Protein AF-A0A968E6I4-F1 (afdb_monomer_lite)

Structure (mmCIF, N/CA/C/O backbone):
data_AF-A0A968E6I4-F1
#
_entry.id   AF-A0A968E6I4-F1
#
loop_
_atom_site.group_PDB
_atom_site.id
_atom_site.type_symbol
_atom_site.label_atom_id
_atom_site.label_alt_id
_atom_site.label_comp_id
_atom_site.label_asym_id
_atom_site.label_entity_id
_atom_site.label_seq_id
_atom_site.pdbx_PDB_ins_code
_atom_site.Cartn_x
_atom_site.Cartn_y
_atom_site.Cartn_z
_atom_site.occupancy
_atom_site.B_iso_or_equiv
_atom_site.auth_seq_id
_atom_site.auth_comp_id
_atom_site.auth_asym_id
_atom_site.auth_atom_id
_atom_site.pdbx_PDB_model_num
ATOM 1 N N . GLY A 1 1 ? -4.848 -1.284 13.110 1.00 90.38 1 GLY A N 1
ATOM 2 C CA . GLY A 1 1 ? -3.591 -0.754 12.551 1.00 90.38 1 GLY A CA 1
ATOM 3 C C . GLY A 1 1 ? -2.456 -0.989 13.524 1.00 90.38 1 GLY A C 1
ATOM 4 O O . GLY A 1 1 ? -2.712 -1.086 14.717 1.00 90.38 1 GLY A O 1
ATOM 5 N N . PHE A 1 2 ? -1.225 -1.080 13.033 1.00 96.38 2 PHE A N 1
ATOM 6 C CA . PHE A 1 2 ? -0.028 -1.265 13.858 1.00 96.38 2 PHE A CA 1
ATOM 7 C C . PHE A 1 2 ? 0.785 0.030 13.879 1.00 96.38 2 PHE A C 1
ATOM 9 O O . PHE A 1 2 ? 0.913 0.689 12.847 1.00 96.38 2 PHE A O 1
ATOM 16 N N . SER A 1 3 ? 1.314 0.410 15.041 1.00 97.00 3 SER A N 1
ATOM 17 C CA . SER A 1 3 ? 2.328 1.464 15.109 1.00 97.00 3 SER A CA 1
ATOM 18 C C . SER A 1 3 ? 3.647 0.970 14.502 1.00 97.00 3 SER A C 1
ATOM 20 O O . SER A 1 3 ? 4.012 -0.191 14.659 1.00 97.00 3 SER A O 1
ATOM 22 N N . VAL A 1 4 ? 4.383 1.878 13.856 1.00 97.25 4 VAL A N 1
ATOM 23 C CA . VAL A 1 4 ? 5.742 1.640 13.330 1.00 97.25 4 VAL A CA 1
ATOM 24 C C . VAL A 1 4 ? 6.844 2.268 14.197 1.00 97.25 4 VAL A C 1
ATOM 26 O O . VAL A 1 4 ? 8.002 2.288 13.795 1.00 97.25 4 VAL A O 1
ATOM 29 N N . ARG A 1 5 ? 6.498 2.837 15.362 1.00 97.88 5 ARG A N 1
ATOM 30 C CA . ARG A 1 5 ? 7.443 3.516 16.281 1.00 97.88 5 ARG A CA 1
ATOM 31 C C . ARG A 1 5 ? 7.412 2.952 17.702 1.00 97.88 5 ARG A C 1
ATOM 33 O O . ARG A 1 5 ? 8.434 2.886 18.366 1.00 97.88 5 ARG A O 1
ATOM 40 N N . GLU A 1 6 ? 6.235 2.535 18.141 1.00 97.69 6 GLU A N 1
ATOM 41 C CA . GLU A 1 6 ? 5.945 1.908 19.433 1.00 97.69 6 GLU A CA 1
ATOM 42 C C . GLU A 1 6 ? 5.293 0.528 19.245 1.00 97.69 6 GLU A C 1
ATOM 44 O O . GLU A 1 6 ? 4.608 0.294 18.245 1.00 97.69 6 GLU A O 1
ATOM 49 N N . ASN A 1 7 ? 5.408 -0.350 20.245 1.00 97.19 7 ASN A N 1
ATOM 50 C CA . ASN A 1 7 ? 4.764 -1.669 20.264 1.00 97.19 7 ASN A CA 1
ATOM 51 C C . ASN A 1 7 ? 3.275 -1.563 20.633 1.00 97.19 7 ASN A C 1
ATOM 53 O O . ASN A 1 7 ? 2.849 -1.990 21.706 1.00 97.19 7 ASN A O 1
ATOM 57 N N . ARG A 1 8 ? 2.479 -0.955 19.748 1.00 98.00 8 ARG A N 1
ATOM 58 C CA . ARG A 1 8 ? 1.064 -0.659 19.997 1.00 98.00 8 ARG A CA 1
ATOM 59 C C . ARG A 1 8 ? 0.165 -1.081 18.839 1.00 98.00 8 ARG A C 1
ATOM 61 O O . ARG A 1 8 ? 0.421 -0.760 17.677 1.00 98.00 8 ARG A O 1
ATOM 68 N N . LEU A 1 9 ? -0.938 -1.742 19.189 1.00 97.62 9 LEU A N 1
ATOM 69 C CA . LEU A 1 9 ? -2.048 -2.049 18.290 1.00 97.62 9 LEU A CA 1
ATOM 70 C C . LEU A 1 9 ? -3.140 -0.975 18.416 1.00 97.62 9 LEU A C 1
ATOM 72 O O . LEU A 1 9 ? -3.563 -0.633 19.520 1.00 97.62 9 LEU A O 1
ATOM 76 N N . TYR A 1 10 ? -3.632 -0.485 17.281 1.00 97.75 10 TYR A N 1
ATOM 77 C CA . TYR A 1 10 ? -4.782 0.413 17.198 1.00 97.75 10 TYR A CA 1
ATOM 78 C C . TYR A 1 10 ? -6.012 -0.319 16.671 1.00 97.75 10 TYR A C 1
ATOM 80 O O . TYR A 1 10 ? -5.983 -0.895 15.579 1.00 97.75 10 TYR A O 1
ATOM 88 N N . ILE A 1 11 ? -7.114 -0.219 17.410 1.00 97.81 11 ILE A N 1
ATOM 89 C CA . ILE A 1 11 ? -8.444 -0.655 16.984 1.00 97.81 11 ILE A CA 1
ATOM 90 C C . ILE A 1 11 ? -9.281 0.604 16.768 1.00 97.81 11 ILE A C 1
ATOM 92 O O . ILE A 1 11 ? -9.545 1.342 17.715 1.00 97.81 11 ILE A O 1
ATOM 96 N N . TYR A 1 12 ? -9.690 0.852 15.525 1.00 96.62 12 TYR A N 1
ATOM 97 C CA . TYR A 1 12 ? -10.544 1.984 15.173 1.00 96.62 12 TYR A CA 1
ATOM 98 C C . TYR A 1 12 ? -11.981 1.497 15.004 1.00 96.62 12 TYR A C 1
ATOM 100 O O . TYR A 1 12 ? -12.228 0.531 14.287 1.00 96.62 12 TYR A O 1
ATOM 108 N N . ARG A 1 13 ? -12.929 2.165 15.667 1.00 97.44 13 ARG A N 1
ATOM 109 C CA . ARG A 1 13 ? -14.369 1.950 15.484 1.00 97.44 13 ARG A CA 1
ATOM 110 C C . ARG A 1 13 ? -14.968 3.217 14.896 1.00 97.44 13 ARG A C 1
ATOM 112 O O . ARG A 1 13 ? -14.722 4.305 15.409 1.00 97.44 13 ARG A O 1
ATOM 119 N N . PHE A 1 14 ? -15.745 3.077 13.835 1.00 96.44 14 PHE A N 1
ATOM 120 C CA . PHE A 1 14 ? -16.329 4.195 13.103 1.00 96.44 14 PHE A CA 1
ATOM 121 C C . PHE A 1 14 ? -17.692 3.801 12.536 1.00 96.44 14 PHE A C 1
ATOM 123 O O . PHE A 1 14 ? -17.970 2.622 12.334 1.00 96.44 14 PHE A O 1
ATOM 130 N N . LYS A 1 15 ? -18.543 4.799 12.281 1.00 98.12 15 LYS A N 1
ATOM 131 C CA . LYS A 1 15 ? -19.818 4.611 11.565 1.00 98.12 15 LYS A CA 1
ATOM 132 C C . LYS A 1 15 ? -19.630 4.648 10.047 1.00 98.12 15 LYS A C 1
ATOM 134 O O . LYS A 1 15 ? -20.390 4.036 9.310 1.00 98.12 15 LYS A O 1
ATOM 139 N N . THR A 1 16 ? -18.611 5.371 9.591 1.00 97.50 16 THR A N 1
ATOM 140 C CA . THR A 1 16 ? -18.265 5.555 8.180 1.00 97.50 16 THR A CA 1
ATOM 141 C C . THR A 1 16 ? -16.753 5.717 8.077 1.00 97.50 16 THR A C 1
ATOM 143 O O . THR A 1 16 ? -16.142 6.324 8.958 1.00 97.50 16 THR A O 1
ATOM 146 N N . CYS A 1 17 ? -16.148 5.169 7.024 1.00 95.69 17 CYS A N 1
ATOM 147 C CA . CYS A 1 17 ? -14.716 5.263 6.752 1.00 95.69 17 CYS A CA 1
ATOM 148 C C . CYS A 1 17 ? -14.489 5.580 5.273 1.00 95.69 17 CYS A C 1
ATOM 150 O O . CYS A 1 17 ? -15.241 5.122 4.417 1.00 95.69 17 CYS A O 1
ATOM 152 N N . LEU A 1 18 ? -13.450 6.365 4.998 1.00 97.31 18 LEU A N 1
ATOM 153 C CA . LEU A 1 18 ? -12.974 6.677 3.658 1.00 97.31 18 LEU A CA 1
ATOM 154 C C . LEU A 1 18 ? -11.606 6.021 3.457 1.00 97.31 18 LEU A C 1
ATOM 156 O O . LEU A 1 18 ? -10.694 6.228 4.260 1.00 97.31 18 LEU A O 1
ATOM 160 N N . LEU A 1 19 ? -11.450 5.276 2.365 1.00 97.19 19 LEU A N 1
ATOM 161 C CA . LEU A 1 19 ? -10.166 4.706 1.967 1.00 97.19 19 LEU A CA 1
ATOM 162 C C . LEU A 1 19 ? -9.453 5.676 1.017 1.00 97.19 19 LEU A C 1
ATOM 164 O O . LEU A 1 19 ? -9.846 5.832 -0.134 1.00 97.19 19 LEU A O 1
ATOM 168 N N . ALA A 1 20 ? -8.405 6.333 1.513 1.00 97.69 20 ALA A N 1
ATOM 169 C CA . ALA A 1 20 ? -7.625 7.333 0.779 1.00 97.69 20 ALA A CA 1
ATOM 170 C C . ALA A 1 20 ? -6.113 7.052 0.876 1.00 97.69 20 ALA A C 1
ATOM 172 O O . ALA A 1 20 ? -5.321 7.934 1.199 1.00 97.69 20 ALA A O 1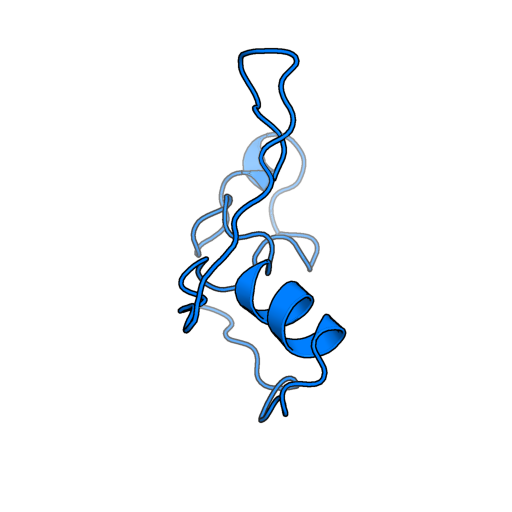
ATOM 173 N N . ALA A 1 21 ? -5.707 5.802 0.630 1.00 97.50 21 ALA A N 1
ATOM 174 C CA . ALA A 1 21 ? -4.318 5.344 0.764 1.00 97.50 21 ALA A CA 1
ATOM 175 C C . ALA A 1 21 ? -3.550 5.295 -0.576 1.00 97.50 21 ALA A C 1
ATOM 177 O O . ALA A 1 21 ? -2.528 4.622 -0.682 1.00 97.50 21 ALA A O 1
ATOM 178 N N . GLY A 1 22 ? -4.038 5.999 -1.604 1.00 98.00 22 GLY A N 1
ATOM 179 C CA . GLY A 1 22 ? -3.421 6.040 -2.932 1.00 98.00 22 GLY A CA 1
ATOM 180 C C . GLY A 1 22 ? -3.620 4.757 -3.750 1.00 98.00 22 GLY A C 1
ATOM 181 O O . GLY A 1 22 ? -4.498 3.945 -3.449 1.00 98.00 22 GLY A O 1
ATOM 182 N N . GLY A 1 23 ? -2.816 4.620 -4.812 1.00 98.00 23 GLY A N 1
ATOM 183 C CA . GLY A 1 23 ? -2.823 3.474 -5.730 1.00 98.00 23 GLY A CA 1
ATOM 184 C C . GLY A 1 23 ? -1.857 2.351 -5.326 1.00 98.00 23 GLY A C 1
ATOM 185 O O . GLY A 1 23 ? -1.589 2.144 -4.143 1.00 98.00 23 GLY A O 1
ATOM 186 N N . ALA A 1 24 ? -1.305 1.641 -6.315 1.00 98.19 24 ALA A N 1
ATOM 187 C CA . ALA A 1 24 ? -0.331 0.564 -6.115 1.00 98.19 24 ALA A CA 1
ATOM 188 C C . ALA A 1 24 ? 0.889 0.723 -7.038 1.00 98.19 24 ALA A C 1
ATOM 190 O O . ALA A 1 24 ? 0.746 0.949 -8.240 1.00 98.19 24 ALA A O 1
ATOM 191 N N . VAL A 1 25 ? 2.089 0.596 -6.472 1.00 98.00 25 VAL A N 1
ATOM 192 C CA . VAL A 1 25 ? 3.395 0.696 -7.148 1.00 98.00 25 VAL A CA 1
ATOM 193 C C . VAL A 1 25 ? 4.258 -0.492 -6.733 1.00 98.00 25 VAL A C 1
ATOM 195 O O . VAL A 1 25 ? 3.949 -1.173 -5.762 1.00 98.00 25 VAL A O 1
ATOM 198 N N . ASN A 1 26 ? 5.324 -0.784 -7.483 1.00 96.44 26 ASN A N 1
ATOM 199 C CA . ASN A 1 26 ? 6.238 -1.908 -7.232 1.00 96.44 26 ASN A CA 1
ATOM 200 C C . ASN A 1 26 ? 5.581 -3.302 -7.254 1.00 96.44 26 ASN A C 1
ATOM 202 O O . ASN A 1 26 ? 6.217 -4.285 -6.893 1.00 96.44 26 ASN A O 1
ATOM 206 N N . VAL A 1 27 ? 4.345 -3.407 -7.757 1.00 97.00 27 VAL A N 1
ATOM 207 C CA . VAL A 1 27 ? 3.673 -4.688 -8.042 1.00 97.00 27 VAL A CA 1
ATOM 208 C C . VAL A 1 27 ? 4.344 -5.414 -9.219 1.00 97.00 27 VAL A C 1
ATOM 210 O O . VAL A 1 27 ? 4.358 -6.639 -9.284 1.00 97.00 27 VAL A O 1
ATOM 213 N N . PHE A 1 28 ? 4.952 -4.657 -10.138 1.00 96.12 28 PHE A N 1
ATOM 214 C CA . PHE A 1 28 ? 5.767 -5.168 -11.239 1.00 96.12 28 PHE A CA 1
ATOM 215 C C . PHE A 1 28 ? 7.240 -4.814 -11.023 1.00 96.12 28 PHE A C 1
ATOM 217 O O . PHE A 1 28 ? 7.560 -3.754 -10.482 1.00 96.12 28 PHE A O 1
ATOM 224 N N . ARG A 1 29 ? 8.146 -5.673 -11.507 1.00 96.12 29 ARG A N 1
ATOM 225 C CA . ARG A 1 29 ? 9.591 -5.410 -11.468 1.00 96.12 29 ARG A CA 1
ATOM 226 C C . ARG A 1 29 ? 9.933 -4.151 -12.294 1.00 96.12 29 ARG A C 1
ATOM 228 O O . ARG A 1 29 ? 9.613 -4.134 -13.485 1.00 96.12 29 ARG A O 1
ATOM 235 N N . PRO A 1 30 ? 10.597 -3.129 -11.716 1.00 95.56 30 PRO A N 1
ATOM 236 C CA . PRO A 1 30 ? 10.970 -1.908 -12.434 1.00 95.56 30 PRO A CA 1
ATOM 237 C C . PRO A 1 30 ? 12.152 -2.124 -13.394 1.00 95.56 30 PRO A C 1
ATOM 239 O O . PRO A 1 30 ? 12.818 -3.158 -13.369 1.00 95.56 30 PRO A O 1
ATOM 242 N N . ARG A 1 31 ? 12.426 -1.120 -14.243 1.00 95.88 31 ARG A N 1
ATOM 243 C CA . ARG A 1 31 ? 13.537 -1.147 -15.218 1.00 95.88 31 ARG A CA 1
ATOM 244 C C . ARG A 1 31 ? 14.917 -1.121 -14.553 1.00 95.88 31 ARG A C 1
ATOM 246 O O . ARG A 1 31 ? 15.824 -1.798 -15.020 1.00 95.88 31 ARG A O 1
ATOM 253 N N . SER A 1 32 ? 15.061 -0.356 -13.474 1.00 95.94 32 SER A N 1
ATOM 254 C CA . SER A 1 32 ? 16.285 -0.301 -12.673 1.00 95.94 32 SER A CA 1
ATOM 255 C C . SER A 1 32 ? 16.123 -1.171 -11.433 1.00 95.94 32 SER A C 1
ATOM 257 O O . SER A 1 32 ? 15.189 -0.969 -10.660 1.00 95.94 32 SER A O 1
ATOM 259 N N . VAL A 1 33 ? 17.042 -2.115 -11.235 1.00 95.50 33 VAL A N 1
ATOM 260 C CA . VAL A 1 33 ? 17.091 -3.016 -10.071 1.00 95.50 33 VAL A CA 1
ATOM 261 C C . VAL A 1 33 ? 18.229 -2.616 -9.123 1.00 95.50 33 VAL A C 1
ATOM 263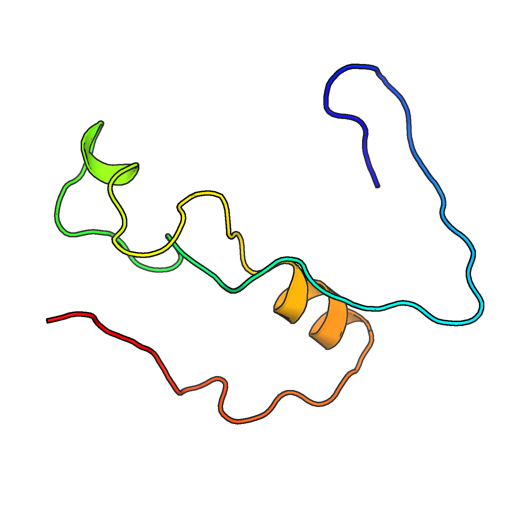 O O . VAL A 1 33 ? 19.151 -1.908 -9.524 1.00 95.50 33 VAL A O 1
ATOM 266 N N . GLY A 1 34 ? 18.161 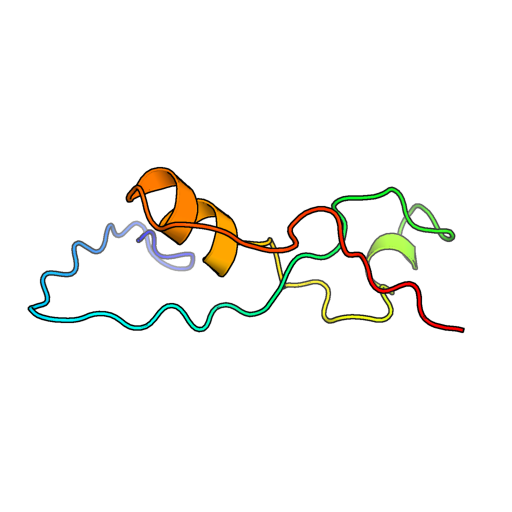-3.028 -7.854 1.00 95.12 34 GLY A N 1
ATOM 267 C CA . GLY A 1 34 ? 19.079 -2.566 -6.801 1.00 95.12 34 GLY A CA 1
ATOM 268 C C . GLY A 1 34 ? 18.598 -1.254 -6.177 1.00 95.12 34 GLY A C 1
ATOM 269 O O . GLY A 1 34 ? 17.399 -1.090 -5.949 1.00 95.12 34 GLY A O 1
ATOM 270 N N . GLU A 1 35 ? 19.496 -0.294 -5.945 1.00 96.44 35 GLU A N 1
ATOM 271 C CA . GLU A 1 35 ? 19.144 1.020 -5.367 1.00 96.44 35 GLU A CA 1
ATOM 272 C C . GLU A 1 35 ? 18.115 1.792 -6.214 1.00 96.44 35 GLU A C 1
ATOM 274 O O . GLU A 1 35 ? 17.316 2.576 -5.702 1.00 96.44 35 GLU A O 1
ATOM 279 N N . GLY A 1 36 ? 18.087 1.535 -7.526 1.00 95.56 36 GLY A N 1
ATOM 280 C CA . GLY A 1 36 ? 17.137 2.141 -8.458 1.00 95.56 36 GLY A CA 1
ATOM 281 C C . GLY A 1 36 ? 15.679 1.713 -8.266 1.00 95.56 36 GLY A C 1
ATOM 282 O O . GLY A 1 36 ? 14.796 2.393 -8.782 1.00 95.56 36 GLY A O 1
ATOM 283 N N . THR A 1 37 ? 15.408 0.655 -7.495 1.00 95.69 37 THR A N 1
ATOM 284 C CA . THR A 1 37 ? 14.044 0.140 -7.249 1.00 95.69 37 THR A CA 1
ATOM 285 C C . THR A 1 37 ? 13.150 1.180 -6.561 1.00 95.69 37 THR A C 1
ATOM 287 O O . THR A 1 37 ? 11.935 1.174 -6.732 1.00 95.69 37 THR A O 1
ATOM 290 N N . GLY A 1 38 ? 13.747 2.119 -5.817 1.00 95.75 38 GLY A N 1
ATOM 291 C CA . GLY A 1 38 ? 13.026 3.222 -5.179 1.00 95.75 38 GLY A CA 1
ATOM 292 C C . GLY A 1 38 ? 12.537 4.313 -6.141 1.00 95.75 38 GLY A C 1
ATOM 293 O O . GLY A 1 38 ? 11.737 5.156 -5.743 1.00 95.75 38 GLY A O 1
ATOM 294 N N . ARG A 1 39 ? 13.002 4.319 -7.399 1.00 95.56 39 ARG A N 1
ATOM 295 C CA . ARG A 1 39 ? 12.713 5.368 -8.393 1.00 95.56 39 ARG A CA 1
ATOM 296 C C . ARG A 1 39 ? 11.570 4.978 -9.328 1.00 95.56 39 ARG A C 1
ATOM 298 O O . ARG A 1 39 ? 11.713 4.996 -10.549 1.00 95.56 39 ARG A O 1
ATOM 305 N N . ALA A 1 40 ? 10.436 4.598 -8.754 1.00 96.00 40 ALA A N 1
ATOM 306 C CA . ALA A 1 40 ? 9.213 4.454 -9.527 1.00 96.00 40 ALA A CA 1
ATOM 307 C C . ALA A 1 40 ? 8.683 5.834 -9.960 1.00 96.00 40 ALA A C 1
ATOM 309 O O . ALA A 1 40 ? 8.890 6.831 -9.273 1.00 96.00 40 ALA A O 1
ATOM 310 N N . TRP A 1 41 ? 7.989 5.891 -11.101 1.00 96.81 41 TRP A N 1
ATOM 311 C CA . TRP A 1 41 ? 7.360 7.131 -11.578 1.00 96.81 41 TRP A CA 1
ATOM 312 C C . TRP A 1 41 ? 6.213 7.590 -10.663 1.00 96.81 41 TRP A C 1
ATOM 314 O O . TRP A 1 41 ? 6.046 8.781 -10.420 1.00 96.81 41 TRP A O 1
ATOM 324 N N . TYR A 1 42 ? 5.438 6.639 -10.135 1.00 97.69 42 TYR A N 1
ATOM 325 C CA . TYR A 1 42 ? 4.390 6.897 -9.149 1.00 97.69 42 TYR A CA 1
ATOM 326 C C . TYR A 1 42 ? 4.947 6.699 -7.723 1.00 97.69 42 TYR A C 1
ATOM 328 O O . TYR A 1 42 ? 5.915 5.950 -7.564 1.00 97.69 42 TYR A O 1
ATOM 336 N N . PRO A 1 43 ? 4.380 7.335 -6.675 1.00 97.56 43 PRO A N 1
ATOM 337 C CA . PRO A 1 43 ? 4.970 7.327 -5.338 1.00 97.56 43 PRO A CA 1
ATOM 338 C C . PRO A 1 43 ? 5.221 5.926 -4.770 1.00 97.56 43 PRO A C 1
ATOM 340 O O . PRO A 1 43 ? 4.300 5.128 -4.613 1.00 97.56 43 PRO A O 1
ATOM 343 N N . VAL A 1 44 ? 6.478 5.649 -4.419 1.00 97.44 44 VAL A N 1
ATOM 344 C CA . VAL A 1 44 ? 6.962 4.306 -4.048 1.00 97.44 44 VAL A CA 1
ATOM 345 C C . VAL A 1 44 ? 6.329 3.736 -2.771 1.00 97.44 44 VAL A C 1
ATOM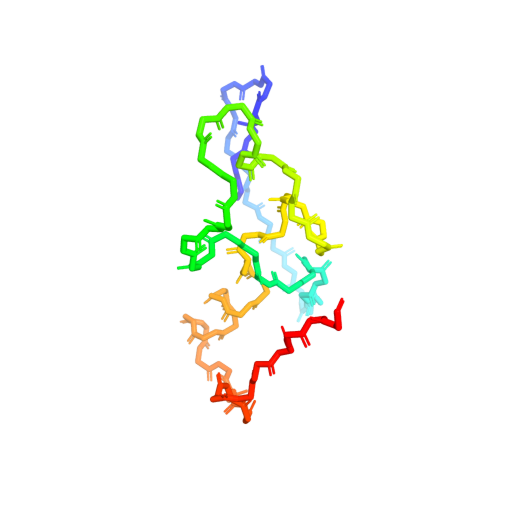 347 O O . VAL A 1 44 ? 6.307 2.527 -2.573 1.00 97.44 44 VAL A O 1
ATOM 350 N N . TRP A 1 45 ? 5.786 4.595 -1.907 1.00 97.50 45 TRP A N 1
ATOM 351 C CA . TRP A 1 45 ? 5.105 4.193 -0.673 1.00 97.50 45 TRP A CA 1
ATOM 352 C C . TRP A 1 45 ? 3.666 3.698 -0.890 1.00 97.50 45 TRP A C 1
ATOM 354 O O . TRP A 1 45 ? 3.043 3.206 0.051 1.00 97.50 45 TRP A O 1
ATOM 364 N N . ASN A 1 46 ? 3.121 3.811 -2.104 1.00 98.19 46 ASN A N 1
ATOM 365 C CA . ASN A 1 46 ? 1.773 3.348 -2.420 1.00 98.19 46 ASN A CA 1
ATOM 366 C C . ASN A 1 46 ? 1.757 1.825 -2.631 1.00 98.19 46 ASN A C 1
ATOM 368 O O . ASN A 1 46 ? 2.081 1.330 -3.710 1.00 98.19 46 ASN A O 1
ATOM 372 N N . ALA A 1 47 ? 1.345 1.086 -1.602 1.00 97.75 47 ALA A N 1
ATOM 373 C CA . ALA A 1 47 ? 1.351 -0.380 -1.581 1.00 97.75 47 ALA A CA 1
ATOM 374 C C . ALA A 1 47 ? 0.031 -1.039 -2.039 1.00 97.75 47 ALA A C 1
ATOM 376 O O . ALA A 1 47 ? -0.114 -2.252 -1.933 1.00 97.75 47 ALA A O 1
ATOM 377 N N . GLY A 1 48 ? -0.954 -0.269 -2.519 1.00 97.94 48 GLY A N 1
ATOM 378 C CA . GLY A 1 48 ? -2.269 -0.805 -2.897 1.00 97.94 48 GLY A CA 1
ATOM 379 C C . GLY A 1 48 ? -3.240 -1.013 -1.731 1.00 97.94 48 GLY A C 1
ATOM 380 O O . GLY A 1 48 ? -4.250 -1.695 -1.899 1.00 97.94 48 GLY A O 1
ATOM 381 N N . SER A 1 49 ? -2.983 -0.408 -0.565 1.00 97.94 49 SER A N 1
ATOM 382 C CA . SER A 1 49 ? -3.802 -0.592 0.642 1.00 97.94 49 SER A CA 1
ATOM 383 C C . SER A 1 49 ? -5.271 -0.200 0.447 1.00 97.94 49 SER A C 1
ATOM 385 O O . SER A 1 49 ? -6.144 -0.839 1.026 1.00 97.94 49 SER A O 1
ATOM 387 N N . THR A 1 50 ? -5.560 0.812 -0.384 1.00 98.19 50 THR A N 1
ATOM 388 C CA . THR A 1 50 ? -6.939 1.193 -0.745 1.00 98.19 50 THR A CA 1
ATOM 389 C C . THR A 1 50 ? -7.689 0.011 -1.357 1.00 98.19 50 THR A C 1
ATOM 391 O O . THR A 1 50 ? -8.793 -0.305 -0.926 1.00 98.19 50 THR A O 1
ATOM 394 N N . TYR A 1 51 ? -7.074 -0.658 -2.336 1.00 97.94 51 TYR A N 1
ATOM 395 C CA . TYR A 1 51 ? -7.707 -1.738 -3.088 1.00 97.94 51 TYR A CA 1
ATOM 396 C C . TYR A 1 51 ? -7.830 -3.010 -2.254 1.00 97.94 51 TYR A C 1
ATOM 398 O O . TYR A 1 51 ? -8.898 -3.610 -2.234 1.00 97.94 51 TYR A O 1
ATOM 406 N N . ALA A 1 52 ? -6.770 -3.388 -1.531 1.00 97.56 52 ALA A N 1
ATOM 407 C CA . ALA A 1 52 ? -6.768 -4.596 -0.709 1.00 97.56 52 ALA A CA 1
ATOM 408 C C . ALA A 1 52 ? -7.823 -4.530 0.405 1.00 97.56 52 ALA A C 1
ATOM 410 O O . ALA A 1 52 ? -8.661 -5.421 0.502 1.00 97.56 52 ALA A O 1
ATOM 411 N N . MET A 1 53 ? -7.857 -3.437 1.181 1.00 97.06 53 MET A N 1
ATOM 412 C CA . MET A 1 53 ? -8.849 -3.284 2.252 1.00 97.06 53 MET A CA 1
ATOM 413 C C . MET A 1 53 ? -10.282 -3.241 1.708 1.00 97.06 53 MET A C 1
ATOM 415 O O . MET A 1 53 ? -11.181 -3.809 2.323 1.00 97.06 53 MET A O 1
ATOM 419 N N . ALA A 1 54 ? -10.504 -2.582 0.564 1.00 97.56 54 ALA A N 1
ATOM 420 C CA . ALA A 1 54 ? -11.819 -2.538 -0.070 1.00 97.56 54 ALA A CA 1
ATOM 421 C C . ALA A 1 54 ? -12.270 -3.937 -0.519 1.00 97.56 54 ALA A C 1
ATOM 423 O O . ALA A 1 54 ? -13.376 -4.359 -0.180 1.00 97.56 54 ALA A O 1
ATOM 424 N N . ALA A 1 55 ? -11.395 -4.667 -1.219 1.00 97.88 55 ALA A N 1
ATOM 425 C CA . ALA A 1 55 ? -11.666 -6.015 -1.711 1.00 97.88 55 ALA A CA 1
ATOM 426 C C . ALA A 1 55 ? -11.970 -6.996 -0.572 1.00 97.88 55 ALA A C 1
ATOM 428 O O . ALA A 1 55 ? -12.962 -7.717 -0.628 1.00 97.88 55 ALA A O 1
ATOM 429 N N . GLU A 1 56 ? -11.150 -6.994 0.483 1.00 97.25 56 GLU A N 1
ATOM 430 C CA . GLU A 1 56 ? -11.331 -7.866 1.651 1.00 97.25 56 GLU A CA 1
ATOM 431 C C . GLU A 1 56 ? -12.633 -7.567 2.409 1.00 97.25 56 GLU A C 1
ATOM 433 O O . GLU A 1 56 ? -13.246 -8.476 2.965 1.00 97.25 56 GLU A O 1
ATOM 438 N N . CYS A 1 57 ? -13.093 -6.311 2.396 1.00 96.38 57 CYS A N 1
ATOM 439 C CA . CYS A 1 57 ? -14.390 -5.925 2.959 1.00 96.38 57 CYS A CA 1
ATOM 440 C C . CYS A 1 57 ? -15.585 -6.256 2.042 1.00 96.38 57 CYS A C 1
ATOM 442 O O . CYS A 1 57 ? -16.723 -5.986 2.424 1.00 96.38 57 CYS A O 1
ATOM 444 N N . GLY A 1 58 ? -15.352 -6.809 0.846 1.00 97.50 58 GLY A N 1
ATOM 445 C CA . GLY A 1 58 ? -16.398 -7.154 -0.119 1.00 97.50 58 GLY A CA 1
ATOM 446 C C . GLY A 1 58 ? -16.909 -5.977 -0.954 1.00 97.50 58 GLY A C 1
ATOM 447 O O . GLY A 1 58 ? -18.008 -6.058 -1.501 1.00 97.50 58 GLY A O 1
ATOM 448 N N . ALA A 1 59 ? -16.155 -4.877 -1.047 1.00 98.06 59 ALA A N 1
ATOM 449 C CA . ALA A 1 59 ? -16.506 -3.781 -1.943 1.00 98.06 59 ALA A CA 1
ATOM 450 C C . ALA A 1 59 ? -16.314 -4.197 -3.411 1.00 98.06 59 ALA A C 1
ATOM 452 O O . ALA A 1 59 ? -15.329 -4.849 -3.761 1.00 98.06 59 ALA A O 1
ATOM 453 N N . GLU A 1 60 ? -17.238 -3.783 -4.277 1.00 98.06 60 GLU A N 1
ATOM 454 C CA . GLU A 1 60 ? -17.108 -3.982 -5.7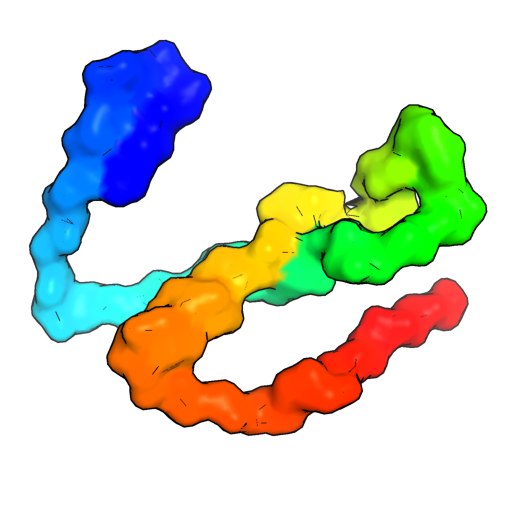18 1.00 98.06 60 GLU A CA 1
ATOM 455 C C . GLU A 1 60 ? -15.914 -3.185 -6.260 1.00 98.06 60 GLU A C 1
ATOM 457 O O . GLU A 1 60 ? -15.769 -1.987 -6.000 1.00 98.06 60 GLU A O 1
ATOM 462 N N . LEU A 1 61 ? -15.055 -3.861 -7.022 1.00 98.19 61 LEU A N 1
ATOM 463 C CA . LEU A 1 61 ? -13.954 -3.245 -7.750 1.00 98.19 61 LEU A CA 1
ATOM 464 C C . LEU A 1 61 ? -14.276 -3.234 -9.242 1.00 98.19 61 LEU A C 1
ATOM 466 O O . LEU A 1 61 ? -14.831 -4.192 -9.772 1.00 98.19 61 LEU A O 1
ATOM 470 N N . THR A 1 62 ? -13.871 -2.174 -9.932 1.00 98.12 62 THR A N 1
ATOM 471 C CA . THR A 1 62 ? -14.110 -2.006 -11.367 1.00 98.12 62 THR A CA 1
ATOM 472 C C . THR A 1 62 ? -12.819 -1.643 -12.088 1.00 98.12 62 THR A C 1
ATOM 474 O O . THR A 1 62 ? -11.946 -0.999 -11.502 1.00 98.12 62 THR A O 1
ATOM 477 N N . MET A 1 63 ? -12.695 -2.059 -13.351 1.00 97.88 63 MET A N 1
ATOM 478 C CA . MET A 1 63 ? -11.562 -1.748 -14.232 1.00 97.88 63 MET A CA 1
ATOM 479 C C . MET A 1 63 ? -10.185 -2.076 -13.620 1.00 97.88 63 MET A C 1
ATOM 481 O O . MET A 1 63 ? -9.210 -1.360 -13.850 1.00 97.88 63 MET A O 1
ATOM 485 N N . MET A 1 64 ? -10.084 -3.137 -12.810 1.00 97.88 64 MET A N 1
ATOM 486 C CA . MET A 1 64 ? -8.831 -3.510 -12.129 1.00 97.88 64 MET A CA 1
ATOM 487 C C . MET A 1 64 ? -7.762 -4.046 -13.092 1.00 97.88 64 MET A C 1
ATOM 489 O O . MET A 1 64 ? -6.586 -4.118 -12.736 1.00 97.88 64 MET A O 1
ATOM 493 N N . GLU A 1 65 ? -8.149 -4.406 -14.315 1.00 97.56 65 GLU A N 1
ATOM 494 C CA . GLU A 1 65 ? -7.248 -4.737 -15.417 1.00 97.56 65 GLU A CA 1
ATOM 495 C C . GLU A 1 65 ? -6.559 -3.503 -16.020 1.00 97.56 65 GLU A C 1
ATOM 497 O O . GLU A 1 65 ? -5.513 -3.630 -16.666 1.00 97.56 65 GLU A O 1
ATOM 502 N N . ASN A 1 66 ? -7.121 -2.307 -15.811 1.00 97.75 66 ASN A N 1
ATOM 503 C CA . ASN A 1 66 ? -6.540 -1.073 -16.312 1.00 97.75 66 ASN A CA 1
ATOM 504 C C . ASN A 1 66 ? -5.255 -0.738 -15.548 1.00 97.75 66 ASN A C 1
ATOM 506 O O . ASN A 1 66 ? -5.232 -0.636 -14.321 1.00 97.75 66 ASN A O 1
ATOM 510 N N . ARG A 1 67 ? -4.179 -0.491 -16.294 1.00 96.94 67 ARG A N 1
ATOM 511 C CA . ARG A 1 67 ? -2.883 -0.084 -15.745 1.00 96.94 67 ARG A CA 1
ATOM 512 C C . ARG A 1 67 ? -2.375 1.154 -16.459 1.00 96.94 67 ARG A C 1
ATOM 514 O O . ARG A 1 67 ? -2.489 1.271 -17.676 1.00 96.94 67 ARG A O 1
ATOM 521 N N . PHE A 1 68 ? -1.735 2.037 -15.705 1.00 97.31 68 PHE A N 1
ATOM 522 C CA . PHE A 1 68 ? -1.060 3.199 -16.262 1.00 97.31 68 PHE A CA 1
ATOM 523 C C . PHE A 1 68 ? 0.443 2.931 -16.394 1.00 97.31 68 PHE A C 1
ATOM 525 O O . PHE A 1 68 ? 1.113 2.622 -15.409 1.00 97.31 68 PHE A O 1
ATOM 532 N N . VAL A 1 69 ? 0.969 3.054 -17.614 1.00 96.06 69 VAL A N 1
ATOM 533 C CA . VAL A 1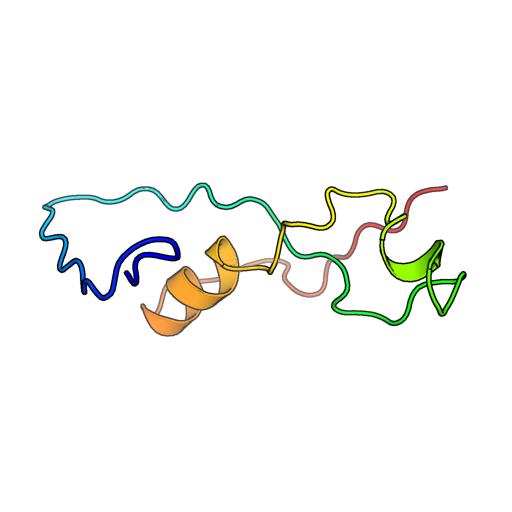 69 ? 2.407 3.003 -17.904 1.00 96.06 69 VAL A CA 1
ATOM 534 C C . VAL A 1 69 ? 2.807 4.392 -18.413 1.00 96.06 69 VAL A C 1
ATOM 536 O O . VAL A 1 69 ? 2.346 4.768 -19.489 1.00 96.06 69 VAL A O 1
ATOM 539 N N . PRO A 1 70 ? 3.596 5.175 -17.653 1.00 93.25 70 PRO A N 1
ATOM 540 C CA . PRO A 1 70 ? 4.043 6.496 -18.093 1.00 93.25 70 PRO A CA 1
ATOM 541 C C . PRO A 1 70 ? 4.938 6.387 -19.333 1.00 93.25 70 PRO A C 1
ATOM 543 O O . PRO A 1 70 ? 5.586 5.355 -19.538 1.00 93.25 70 PRO A O 1
ATOM 546 N N . ALA A 1 71 ? 4.949 7.456 -20.134 1.00 79.50 71 ALA A N 1
ATOM 547 C CA . ALA A 1 71 ? 5.797 7.594 -21.318 1.00 79.50 71 ALA A CA 1
ATOM 548 C C . ALA A 1 71 ? 7.293 7.593 -20.966 1.00 79.50 71 ALA A C 1
ATOM 550 O O . ALA A 1 71 ? 7.653 8.162 -19.908 1.00 79.50 71 ALA A O 1
#

Foldseek 3Di:
DADPPDRDDDDDDDPDDDQDLDAADPPDQDPDDDPCSCVDPPHPSRHHPSPVVCVVVPHDDPPPVDDDDDD

Radius of gyration: 15.42 Å; chains: 1; bounding box: 39×16×42 Å

Sequence (71 aa):
GFSVRENRLYIYRFKTCLLAAGGAVNVFRPRSVGEGTGRAWYPVWNAGSTYAMAAECGAELTMMENRFVPA

Secondary structure (DSSP, 8-state):
-B-SSSS-B-----S--------B-SSS--SS-GGGGG--SS-TT-BSHHHHHHHHTT-----TT------

pLDDT: mean 96.76, std 2.41, range [79.5, 98.19]